Protein AF-A0A2G9MVH0-F1 (afdb_monomer)

Solvent-accessible surface area (backbone atoms only — not comparable to full-atom values): 2606 Å² total; per-residue (Å²): 138,91,80,64,71,50,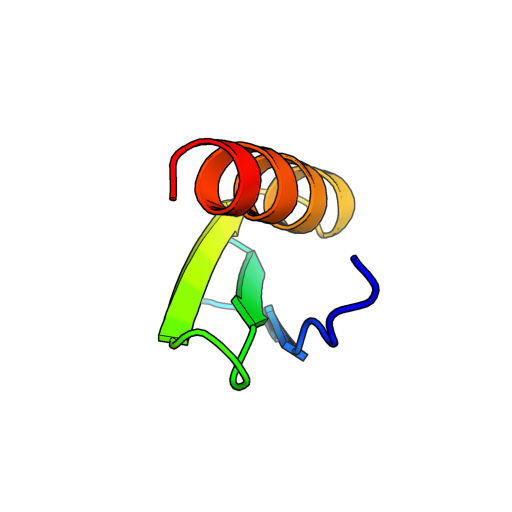78,42,85,52,97,85,33,23,36,21,33,26,80,92,76,75,48,71,28,55,20,83,40,68,68,45,4,49,50,43,31,52,57,54,56,75,74,107

Nearest PDB structures (foldseek):
  3p1x-assembly3_B  TM=6.969E-01  e=1.750E+00  Homo sapiens
  1k81-assembly1_A  TM=6.980E-01  e=3.283E+00  Methanocaldococcus jannaschii
  1di2-assembly1_B  TM=4.784E-01  e=2.397E+00  Xenopus laevis
  8p18-assembly1_6  TM=4.708E-01  e=3.964E+00  Escherichia coli K-12
  5why-assembly2_B  TM=6.302E-01  e=7.437E+00  Acetivibrio thermocellus ATCC 27405

Foldseek 3Di:
DDFDWDWDDDPQWIKTAGPVVGFIATDNDPVRRVVRSVVRVVVD

pLDDT: mean 95.34, std 5.77, range [66.62, 98.69]

Radius of gyration: 9.5 Å; Cα contacts (8 Å, |Δi|>4): 77; chains: 1; bounding box: 16×23×25 Å

Structure (mmCIF, N/CA/C/O backbone):
data_AF-A0A2G9MVH0-F1
#
_entry.id   AF-A0A2G9MVH0-F1
#
loop_
_atom_site.group_PDB
_atom_site.id
_atom_site.type_symbol
_atom_site.label_atom_id
_atom_site.label_alt_id
_atom_site.label_comp_id
_atom_site.label_asym_id
_atom_site.label_entity_id
_atom_site.label_seq_id
_atom_site.pdbx_PDB_ins_code
_atom_site.Cartn_x
_atom_site.Cartn_y
_atom_site.Cartn_z
_atom_site.occupancy
_atom_site.B_iso_or_equiv
_atom_site.auth_seq_id
_atom_site.auth_comp_id
_atom_site.auth_asym_id
_atom_site.auth_atom_id
_atom_site.pdbx_PDB_model_num
ATOM 1 N N . MET A 1 1 ? -3.091 -11.492 -11.664 1.00 82.88 1 MET A N 1
ATOM 2 C CA . MET A 1 1 ? -1.664 -11.480 -11.290 1.00 82.88 1 MET A CA 1
ATOM 3 C C . MET A 1 1 ? -1.585 -11.590 -9.778 1.00 82.88 1 MET A C 1
ATOM 5 O O . MET A 1 1 ? -2.456 -11.033 -9.118 1.00 82.88 1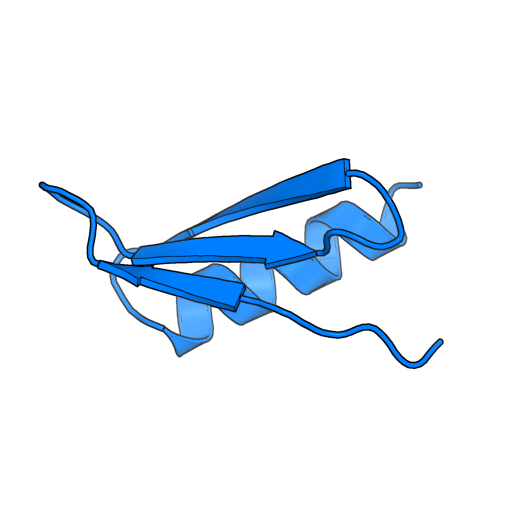 MET A O 1
ATOM 9 N N . GLU A 1 2 ? -0.618 -12.328 -9.245 1.00 87.44 2 GLU A N 1
ATOM 10 C CA . GLU A 1 2 ? -0.330 -12.339 -7.806 1.00 87.44 2 GLU A CA 1
ATOM 11 C C . GLU A 1 2 ? 0.919 -11.490 -7.571 1.00 87.44 2 GLU A C 1
ATOM 13 O O . GLU A 1 2 ? 1.936 -11.706 -8.226 1.00 87.44 2 GLU A O 1
ATOM 18 N N . LEU A 1 3 ? 0.807 -10.495 -6.691 1.00 93.94 3 LEU A N 1
ATOM 19 C CA . LEU A 1 3 ? 1.880 -9.576 -6.315 1.00 93.94 3 LEU A CA 1
ATOM 20 C C . LEU A 1 3 ? 1.969 -9.503 -4.795 1.00 93.94 3 LEU A C 1
ATOM 22 O O . LEU A 1 3 ? 0.950 -9.597 -4.102 1.00 93.94 3 LEU A O 1
ATOM 26 N N . THR A 1 4 ? 3.170 -9.271 -4.282 1.00 96.94 4 THR A N 1
ATOM 27 C CA . THR A 1 4 ? 3.392 -8.994 -2.865 1.00 96.94 4 THR A CA 1
ATOM 28 C C . THR A 1 4 ? 3.240 -7.500 -2.610 1.00 96.94 4 THR A C 1
ATOM 30 O O . THR A 1 4 ? 3.755 -6.676 -3.357 1.00 96.94 4 THR A O 1
ATOM 33 N N . ALA A 1 5 ? 2.567 -7.132 -1.519 1.00 97.81 5 ALA A N 1
ATOM 34 C CA . ALA A 1 5 ? 2.524 -5.755 -1.040 1.00 97.81 5 ALA A CA 1
ATOM 35 C C . ALA A 1 5 ? 3.218 -5.650 0.322 1.00 97.81 5 ALA A C 1
ATOM 37 O O . ALA A 1 5 ? 2.843 -6.326 1.281 1.00 97.81 5 ALA A O 1
ATOM 38 N N . ILE A 1 6 ? 4.213 -4.773 0.421 1.00 98.31 6 ILE A N 1
ATOM 39 C CA . ILE A 1 6 ? 4.849 -4.392 1.682 1.00 98.31 6 ILE A CA 1
ATOM 40 C C . ILE A 1 6 ? 4.095 -3.188 2.241 1.00 98.31 6 ILE A C 1
ATOM 42 O O . ILE A 1 6 ? 4.004 -2.150 1.585 1.00 98.31 6 ILE A O 1
ATOM 46 N N . ILE A 1 7 ? 3.581 -3.315 3.466 1.00 98.38 7 ILE A N 1
ATOM 47 C CA . ILE A 1 7 ? 2.868 -2.238 4.159 1.00 98.38 7 ILE A CA 1
ATOM 48 C C . ILE A 1 7 ? 3.778 -1.563 5.177 1.00 98.38 7 ILE A C 1
ATOM 50 O O . ILE A 1 7 ? 4.361 -2.213 6.046 1.00 98.38 7 ILE A O 1
ATOM 54 N N . LYS A 1 8 ? 3.840 -0.232 5.121 1.00 98.25 8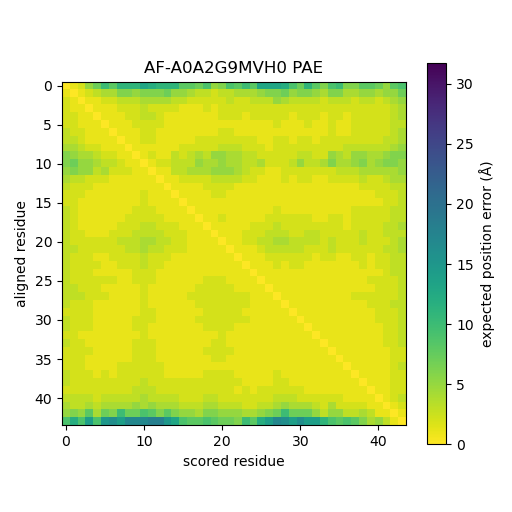 LYS A N 1
ATOM 55 C CA . LYS A 1 8 ? 4.549 0.600 6.096 1.00 98.25 8 LYS A CA 1
ATOM 56 C C . LYS A 1 8 ? 3.625 1.681 6.647 1.00 98.25 8 LYS A C 1
ATOM 58 O O . LYS A 1 8 ? 3.013 2.425 5.885 1.00 98.25 8 LYS A O 1
ATOM 63 N N . LYS A 1 9 ? 3.561 1.831 7.975 1.00 97.75 9 LYS A N 1
ATOM 64 C CA . LYS A 1 9 ? 2.944 3.016 8.589 1.00 97.75 9 LYS A CA 1
ATOM 65 C C . LYS A 1 9 ? 3.880 4.214 8.396 1.00 97.75 9 LYS A C 1
ATOM 67 O O . LYS A 1 9 ? 4.967 4.248 8.969 1.00 97.75 9 LYS A O 1
ATOM 72 N N . GLY A 1 10 ? 3.464 5.176 7.579 1.00 94.19 10 GLY A N 1
ATOM 73 C CA . GLY A 1 10 ? 4.096 6.490 7.467 1.00 94.19 10 GLY A CA 1
ATOM 74 C C . GLY A 1 10 ? 3.553 7.474 8.505 1.00 94.19 10 GLY A C 1
ATOM 75 O O . GLY A 1 10 ? 2.717 7.127 9.344 1.00 94.19 10 GLY A O 1
ATOM 76 N N . GLU A 1 11 ? 3.989 8.731 8.425 1.00 93.56 11 GLU A N 1
ATOM 77 C CA . GLU A 1 11 ? 3.614 9.778 9.387 1.00 93.56 11 GLU A CA 1
ATOM 78 C C . GLU A 1 11 ? 2.095 9.994 9.451 1.00 93.56 11 GLU A C 1
ATOM 80 O O . GLU A 1 11 ? 1.499 9.971 10.525 1.00 93.56 11 GLU A O 1
ATOM 85 N N . LYS A 1 12 ? 1.446 10.132 8.288 1.00 96.44 12 LYS A N 1
ATOM 86 C CA . LYS A 1 12 ? 0.006 10.430 8.182 1.00 96.44 12 LYS A CA 1
ATOM 87 C C . LYS A 1 12 ? -0.821 9.269 7.636 1.00 96.44 12 LYS A C 1
ATOM 89 O O . LYS A 1 12 ? -1.953 9.076 8.056 1.00 96.44 12 LYS A O 1
ATOM 94 N N . GLN A 1 13 ? -0.241 8.467 6.752 1.00 98.38 13 GLN A N 1
ATOM 95 C CA . GLN A 1 13 ? -0.924 7.411 6.003 1.00 98.38 13 GLN A CA 1
ATOM 96 C C . GLN A 1 13 ? -0.129 6.103 6.058 1.00 98.38 13 GLN A C 1
ATOM 98 O O . GLN A 1 13 ? 1.021 6.084 6.502 1.00 98.38 13 GLN A O 1
ATOM 103 N N . TYR A 1 14 ? -0.755 5.006 5.658 1.00 98.69 14 TYR A N 1
ATOM 104 C CA . TYR A 1 14 ? -0.083 3.763 5.303 1.00 98.69 14 TYR A CA 1
ATOM 105 C C . TYR A 1 14 ? 0.395 3.847 3.858 1.00 98.69 14 TYR A C 1
ATOM 107 O O . TYR A 1 14 ? -0.298 4.406 3.011 1.00 98.69 14 TYR A O 1
ATOM 115 N N . VAL A 1 15 ? 1.571 3.291 3.595 1.00 98.38 15 VAL A N 1
ATOM 116 C CA . VAL A 1 15 ? 2.149 3.150 2.258 1.00 98.38 15 VAL A CA 1
ATOM 117 C C . VAL A 1 15 ? 2.160 1.669 1.911 1.00 98.38 15 VAL A C 1
ATOM 119 O O . VAL A 1 15 ? 2.630 0.864 2.720 1.00 98.38 15 VAL A O 1
ATOM 122 N N . ALA A 1 16 ? 1.647 1.329 0.734 1.00 98.44 16 ALA A N 1
ATOM 123 C CA . ALA A 1 16 ? 1.714 -0.004 0.157 1.00 98.44 16 ALA A CA 1
ATOM 124 C C . ALA A 1 16 ? 2.651 0.029 -1.054 1.00 98.44 16 ALA A C 1
ATOM 126 O O . ALA A 1 16 ? 2.477 0.864 -1.935 1.00 98.44 16 ALA A O 1
ATOM 127 N N . LEU A 1 17 ? 3.646 -0.855 -1.087 1.00 97.94 17 LEU A N 1
ATOM 128 C CA . LEU A 1 17 ? 4.630 -0.968 -2.169 1.00 97.94 17 LEU A CA 1
ATOM 129 C C . LEU A 1 17 ? 4.622 -2.397 -2.709 1.00 97.94 17 LEU A C 1
ATOM 131 O O . LEU A 1 17 ? 4.790 -3.327 -1.918 1.00 97.94 17 LEU A O 1
ATOM 135 N N . SER A 1 18 ? 4.495 -2.570 -4.024 1.00 97.19 18 SER A N 1
ATOM 136 C CA . SER A 1 18 ? 4.809 -3.839 -4.686 1.00 97.19 18 SER A CA 1
ATOM 137 C C . SER A 1 18 ? 6.224 -3.784 -5.269 1.00 97.19 18 SER A C 1
ATOM 139 O O . SER A 1 18 ? 6.442 -3.083 -6.260 1.00 97.19 18 SER A O 1
ATOM 141 N N . PRO A 1 19 ? 7.207 -4.481 -4.663 1.00 96.06 19 PRO A N 1
ATOM 142 C CA . PRO A 1 19 ? 8.593 -4.454 -5.129 1.00 96.06 19 PRO A CA 1
ATOM 143 C C . PRO A 1 19 ? 8.790 -5.112 -6.501 1.00 96.06 19 PRO A C 1
ATOM 145 O O . PRO A 1 19 ? 9.776 -4.824 -7.170 1.00 96.06 19 PRO A O 1
ATOM 148 N N . GLU A 1 20 ? 7.883 -5.990 -6.930 1.00 95.62 20 GLU A N 1
ATOM 149 C CA . GLU A 1 20 ? 7.988 -6.721 -8.197 1.00 95.62 20 GLU A CA 1
ATOM 150 C C . GLU A 1 20 ? 7.805 -5.829 -9.429 1.00 95.62 20 GLU A C 1
ATOM 152 O O . GLU A 1 20 ? 8.328 -6.144 -10.496 1.00 95.62 20 GLU A O 1
ATOM 157 N N . ILE A 1 21 ? 7.066 -4.730 -9.281 1.00 94.25 21 ILE A N 1
ATOM 158 C CA . ILE A 1 21 ? 6.726 -3.805 -10.373 1.00 94.25 21 ILE A CA 1
ATOM 159 C C . ILE A 1 21 ? 7.061 -2.346 -10.046 1.00 94.25 21 ILE A C 1
ATOM 161 O O . ILE A 1 21 ? 6.770 -1.463 -10.844 1.00 94.25 21 ILE A O 1
ATOM 165 N N . ASP A 1 22 ? 7.667 -2.099 -8.883 1.00 95.25 22 ASP A N 1
ATOM 166 C CA . ASP A 1 22 ? 8.051 -0.770 -8.393 1.00 95.25 22 ASP A CA 1
ATOM 167 C C . ASP A 1 22 ? 6.885 0.242 -8.380 1.00 95.25 22 ASP A C 1
ATOM 169 O O . ASP A 1 22 ? 7.031 1.420 -8.704 1.00 95.25 22 ASP A O 1
ATOM 173 N N . VAL A 1 23 ? 5.692 -0.233 -7.998 1.00 96.25 23 VAL A N 1
ATOM 174 C CA . VAL A 1 23 ? 4.487 0.598 -7.851 1.00 96.25 23 VAL A CA 1
ATOM 175 C C . VAL A 1 23 ? 4.156 0.758 -6.377 1.00 96.25 23 VAL A C 1
ATOM 177 O O . VAL A 1 23 ? 4.116 -0.213 -5.617 1.00 96.25 23 VAL A O 1
ATOM 180 N N . ALA A 1 24 ? 3.873 1.996 -5.979 1.00 96.94 24 ALA A N 1
ATOM 181 C CA . ALA A 1 24 ? 3.456 2.331 -4.630 1.00 96.94 24 ALA A CA 1
ATOM 182 C C . ALA A 1 24 ? 2.151 3.128 -4.620 1.00 96.94 24 ALA A C 1
ATOM 184 O O . ALA A 1 24 ? 1.848 3.891 -5.537 1.00 96.94 24 ALA A O 1
ATOM 185 N N . SER A 1 25 ? 1.407 2.989 -3.532 1.00 97.81 25 SER A N 1
ATOM 186 C CA . SER A 1 25 ? 0.220 3.77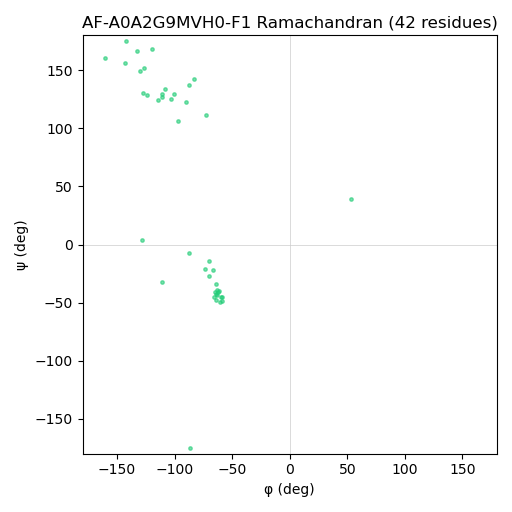8 -3.226 1.00 97.81 25 SER A CA 1
ATOM 187 C C . SER A 1 25 ? 0.159 4.090 -1.726 1.00 97.81 25 SER A C 1
ATOM 189 O O . SER A 1 25 ? 0.976 3.620 -0.926 1.00 97.81 25 SER A O 1
ATOM 191 N N . GLN A 1 26 ? -0.823 4.895 -1.325 1.00 98.38 26 GLN A N 1
ATOM 192 C CA . GLN A 1 26 ? -1.025 5.286 0.067 1.00 98.38 26 GLN A CA 1
ATOM 193 C C . GLN A 1 26 ? -2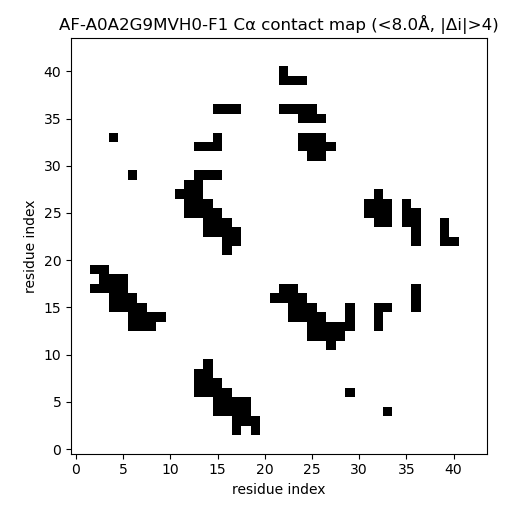.509 5.384 0.425 1.00 98.38 26 GLN A C 1
ATOM 195 O O . GLN A 1 26 ? -3.344 5.604 -0.449 1.00 98.38 26 GLN A O 1
ATOM 200 N N . GLY A 1 27 ? -2.830 5.242 1.711 1.00 98.44 27 GLY A N 1
ATOM 201 C CA . GLY A 1 27 ? -4.191 5.353 2.246 1.00 98.44 27 GLY A CA 1
ATOM 202 C C . GLY A 1 27 ? -4.205 5.620 3.752 1.00 98.44 27 GLY A C 1
ATOM 203 O O . GLY A 1 27 ? -3.209 5.400 4.444 1.00 98.44 27 GLY A O 1
ATOM 204 N N . TYR A 1 28 ? -5.309 6.125 4.295 1.00 98.38 28 TYR A N 1
ATOM 205 C CA . TYR A 1 28 ? -5.452 6.359 5.736 1.00 98.38 28 TYR A CA 1
ATOM 206 C C . TYR A 1 28 ? -5.638 5.059 6.528 1.00 98.38 28 TYR A C 1
ATOM 208 O O . TYR A 1 28 ? -5.309 5.023 7.717 1.00 98.38 28 TYR A O 1
ATOM 216 N N . THR A 1 29 ? -6.068 3.980 5.869 1.00 98.50 29 THR A N 1
ATOM 217 C CA . THR A 1 29 ? -6.056 2.611 6.409 1.00 98.50 29 THR A CA 1
ATOM 218 C C . THR A 1 29 ? -5.199 1.676 5.553 1.00 98.50 29 THR A C 1
ATOM 220 O O . THR A 1 29 ? -4.793 2.021 4.440 1.00 98.50 29 THR A O 1
ATOM 223 N N . ILE A 1 30 ? -4.911 0.480 6.078 1.00 98.38 30 ILE A N 1
ATOM 224 C CA . ILE A 1 30 ? -4.190 -0.563 5.335 1.00 98.38 30 ILE A CA 1
ATOM 225 C C . ILE A 1 30 ? -5.014 -1.001 4.117 1.00 98.38 30 ILE A C 1
ATOM 227 O O . ILE A 1 30 ? -4.473 -1.123 3.021 1.00 98.38 30 ILE A O 1
ATOM 231 N N . GLU A 1 31 ? -6.322 -1.186 4.292 1.00 98.50 31 GLU A N 1
ATOM 232 C CA . GLU A 1 31 ? -7.255 -1.582 3.234 1.00 98.50 31 GLU A CA 1
ATOM 233 C C . GLU A 1 31 ? -7.320 -0.537 2.121 1.00 98.50 31 GLU A C 1
ATOM 235 O O . GLU A 1 31 ? -7.333 -0.899 0.947 1.00 98.50 31 GLU A O 1
ATOM 240 N N . GLU A 1 32 ? -7.324 0.752 2.471 1.00 98.56 32 GLU A N 1
ATOM 241 C CA . GLU A 1 32 ? -7.311 1.839 1.490 1.00 98.56 32 GLU A CA 1
ATOM 242 C C . GLU A 1 32 ? -5.996 1.861 0.704 1.00 98.56 32 GLU A C 1
ATOM 244 O O . GLU A 1 32 ? -6.022 1.929 -0.522 1.00 98.56 32 GLU A O 1
ATOM 249 N N . ALA A 1 33 ? -4.849 1.732 1.381 1.00 98.44 33 ALA A N 1
ATOM 250 C CA . ALA A 1 33 ? -3.556 1.660 0.705 1.00 98.44 33 ALA A CA 1
ATOM 251 C C . ALA A 1 33 ? -3.494 0.453 -0.252 1.00 98.44 33 ALA A C 1
ATOM 253 O O . ALA A 1 33 ? -3.112 0.597 -1.409 1.00 98.44 33 ALA A O 1
ATOM 254 N N . LEU A 1 34 ? -3.952 -0.727 0.177 1.00 98.00 34 LEU A N 1
ATOM 255 C CA . LEU A 1 34 ? -4.010 -1.920 -0.676 1.00 98.00 34 LEU A CA 1
ATOM 256 C C . LEU A 1 34 ? -4.968 -1.756 -1.861 1.00 98.00 34 LEU A C 1
ATOM 258 O O . LEU A 1 34 ? -4.627 -2.144 -2.978 1.00 98.00 34 LEU A O 1
ATOM 262 N N . LYS A 1 35 ? -6.148 -1.169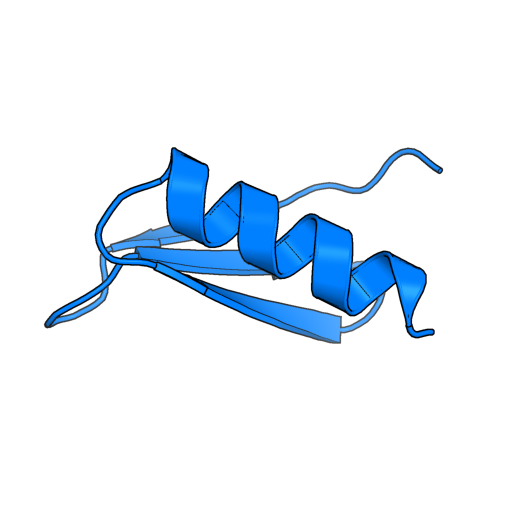 -1.641 1.00 98.00 35 LYS A N 1
ATOM 263 C CA . LYS A 1 35 ? -7.110 -0.882 -2.710 1.00 98.00 35 LYS A CA 1
ATOM 264 C C . LYS A 1 35 ? -6.497 0.055 -3.752 1.00 98.00 35 LYS A C 1
ATOM 266 O O . LYS A 1 35 ? -6.521 -0.266 -4.935 1.00 98.00 35 LYS A O 1
ATOM 271 N N . ASN A 1 36 ? -5.891 1.152 -3.304 1.00 97.69 36 ASN A N 1
ATOM 272 C CA . ASN A 1 36 ? -5.234 2.116 -4.1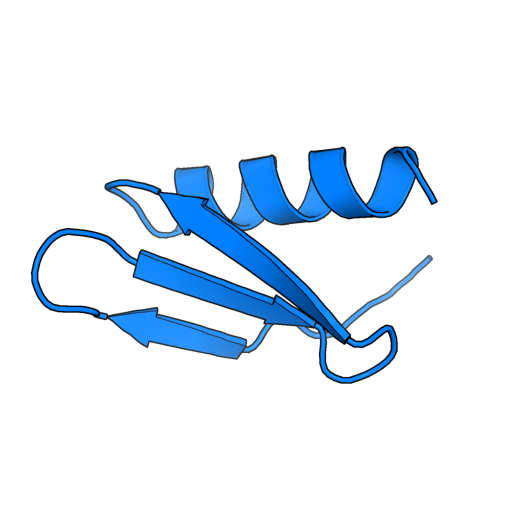84 1.00 97.69 36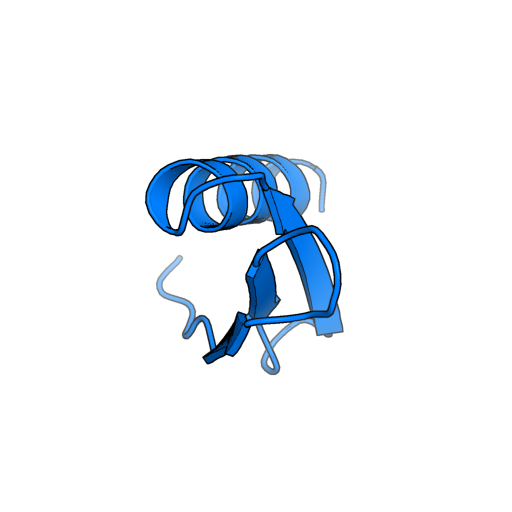 ASN A CA 1
ATOM 273 C C . ASN A 1 36 ? -4.035 1.488 -4.910 1.00 97.69 36 ASN A C 1
ATOM 275 O O . ASN A 1 36 ? -3.772 1.832 -6.057 1.00 97.69 36 ASN A O 1
ATOM 279 N N . LEU A 1 37 ? -3.315 0.554 -4.269 1.00 97.44 37 LEU A N 1
ATOM 280 C CA . LEU A 1 37 ? -2.222 -0.173 -4.922 1.00 97.44 37 LEU A CA 1
ATOM 281 C C . LEU A 1 37 ? -2.774 -1.014 -6.068 1.00 97.44 37 LEU A C 1
ATOM 283 O O . LEU A 1 37 ? -2.261 -0.933 -7.174 1.00 97.44 37 LEU A O 1
ATOM 287 N N . LYS A 1 38 ? -3.847 -1.771 -5.822 1.00 96.19 38 LYS A N 1
ATOM 288 C CA . LYS A 1 38 ? -4.491 -2.603 -6.842 1.00 96.19 38 LYS A CA 1
ATOM 289 C C . LYS A 1 38 ? -4.970 -1.779 -8.042 1.00 96.19 38 LYS A C 1
ATOM 291 O O . LYS A 1 38 ? -4.697 -2.163 -9.170 1.00 96.19 38 LYS A O 1
ATOM 296 N N . GLU A 1 39 ? -5.617 -0.641 -7.796 1.00 96.19 39 GLU A N 1
ATOM 297 C CA . GLU A 1 39 ? -6.035 0.280 -8.862 1.00 96.19 39 GLU A CA 1
ATOM 298 C C . GLU A 1 39 ? -4.836 0.829 -9.649 1.00 96.19 39 GLU A C 1
ATOM 300 O O . GLU A 1 39 ? -4.900 0.912 -10.871 1.00 96.19 39 GLU A O 1
ATOM 305 N N . ALA A 1 40 ? -3.730 1.161 -8.972 1.00 95.19 40 ALA A N 1
ATOM 306 C CA . ALA A 1 40 ? -2.513 1.615 -9.637 1.00 95.19 40 ALA A CA 1
ATOM 307 C C . ALA A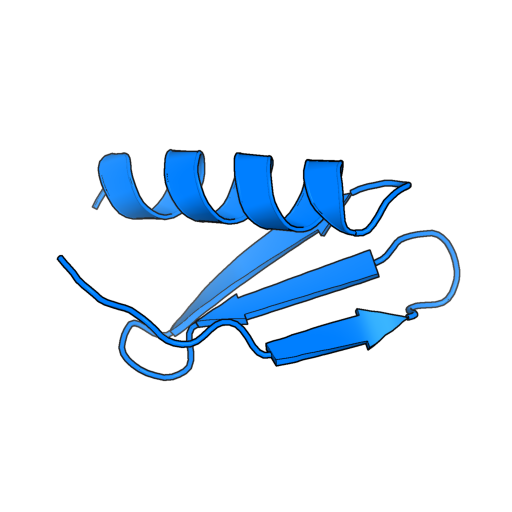 1 40 ? -1.896 0.519 -10.518 1.00 95.19 40 ALA A C 1
ATOM 309 O O . ALA A 1 40 ? -1.475 0.821 -11.628 1.00 95.19 40 ALA A O 1
ATOM 310 N N . VAL A 1 41 ? -1.879 -0.739 -10.061 1.00 93.38 41 VAL A N 1
ATOM 311 C CA . VAL A 1 41 ? -1.385 -1.882 -10.851 1.00 93.38 41 VAL A CA 1
ATOM 312 C C . VAL A 1 41 ? -2.221 -2.114 -12.106 1.00 93.38 41 VAL A C 1
ATOM 314 O O . VAL A 1 41 ? -1.648 -2.400 -13.147 1.00 93.38 41 VAL A O 1
ATOM 317 N N . ASP A 1 42 ? -3.545 -1.967 -12.037 1.00 89.44 42 ASP A N 1
ATOM 318 C CA . ASP A 1 42 ? -4.433 -2.190 -13.189 1.00 89.44 42 ASP A CA 1
ATOM 319 C C . ASP A 1 42 ? -4.289 -1.110 -14.289 1.00 89.44 42 ASP A C 1
ATOM 321 O O . ASP A 1 42 ? -4.787 -1.290 -15.401 1.00 89.44 42 ASP A O 1
ATOM 325 N N . LEU A 1 43 ? -3.632 0.021 -13.991 1.00 82.19 43 LEU A N 1
ATOM 326 C CA . LEU A 1 43 ? -3.328 1.083 -14.960 1.00 82.19 43 LEU A CA 1
ATOM 327 C C . LEU A 1 43 ? -2.006 0.865 -15.721 1.00 82.19 43 LEU A C 1
ATOM 329 O O . LEU A 1 43 ? -1.732 1.627 -16.653 1.00 82.19 43 LEU A O 1
ATOM 333 N N . TYR A 1 44 ? -1.210 -0.137 -15.336 1.00 66.62 44 TYR A N 1
ATOM 334 C CA . TYR A 1 44 ? 0.044 -0.540 -15.985 1.00 66.62 44 TYR A CA 1
ATOM 335 C C . TYR A 1 44 ? -0.130 -1.838 -16.780 1.00 66.62 44 TYR A C 1
ATOM 337 O O . TYR A 1 44 ? 0.458 -1.912 -17.884 1.00 66.62 44 TYR A O 1
#

Mean predicted aligned error: 2.26 Å

Secondary structure (DSSP, 8-state):
-----EEEE-SSSEEEEETTTTEEEEESSHHHHHHHHHHHHHT-

Sequence (44 aa):
MELTAIIKKGEKQYVALSPEIDVASQGYTIEEALKNLKEAVDLY